Protein AF-A0A7Y9HZ22-F1 (afdb_monomer_lite)

Secondary structure (DSSP, 8-state):
----THHHHHHHHHHHHHHHHHHHHHHHHHHHHHHHHHHHHHHHHHHHHHHHHHHHHHHHHHHHHHHHTT--S--HHHHHHHHHHHHHHHHHTT--HHHHHHHHHHHHHHHHHHHHHTTS--

Foldseek 3Di:
DDDPCPVVVVVVVVVVVVVVVVVVVVVVVVVVVVVVVVVVVVVVVVVVVVVLVVVLVVLLVVLLVCLVVVHQSDDPVVLVVVLVVQCVVCVVVVHHSVVSVVVSVVSSVVSNVSSVVSNDDD

Radius of gyration: 29.51 Å; chains: 1; bounding box: 61×33×89 Å

pLDDT: mean 88.1, std 15.17, range [44.31, 98.69]

Structure (mmCIF, N/CA/C/O backbone):
data_AF-A0A7Y9HZ22-F1
#
_entry.id   AF-A0A7Y9HZ22-F1
#
loop_
_atom_site.group_PDB
_atom_site.id
_atom_site.type_symbol
_atom_site.label_atom_id
_atom_site.label_alt_id
_atom_site.label_comp_id
_atom_site.label_asym_id
_atom_site.label_entity_id
_atom_site.label_seq_id
_atom_site.pdbx_PDB_ins_code
_atom_site.Cartn_x
_atom_site.Cartn_y
_atom_site.Cartn_z
_atom_site.occupancy
_atom_site.B_iso_or_equiv
_atom_site.auth_seq_id
_atom_site.auth_comp_id
_atom_site.auth_asym_id
_atom_site.auth_atom_id
_atom_site.pdbx_PDB_model_num
ATOM 1 N N . MET A 1 1 ? -45.066 18.433 66.623 1.00 44.50 1 MET A N 1
ATOM 2 C CA . MET A 1 1 ? -43.990 17.451 66.365 1.00 44.50 1 MET A CA 1
ATOM 3 C C . MET A 1 1 ? -43.125 17.994 65.226 1.00 44.50 1 MET A C 1
ATOM 5 O O . MET A 1 1 ? -43.620 18.075 64.113 1.00 44.50 1 MET A O 1
ATOM 9 N N . LYS A 1 2 ? -41.911 18.505 65.497 1.00 48.03 2 LYS A N 1
ATOM 10 C CA . LYS A 1 2 ? -41.013 19.035 64.449 1.00 48.03 2 LYS A CA 1
ATOM 11 C C . LYS A 1 2 ? -40.198 17.873 63.878 1.00 48.03 2 LYS A C 1
ATOM 13 O O . LYS A 1 2 ? -39.376 17.305 64.588 1.00 48.03 2 LYS A O 1
ATOM 18 N N . ILE A 1 3 ? -40.469 17.494 62.633 1.00 57.81 3 ILE A N 1
ATOM 19 C CA . ILE A 1 3 ? -39.720 16.453 61.921 1.00 57.81 3 ILE A CA 1
ATOM 20 C C . ILE A 1 3 ? -38.367 17.051 61.512 1.00 57.81 3 ILE A C 1
ATOM 22 O O . ILE A 1 3 ? -38.308 18.142 60.949 1.00 57.81 3 ILE A O 1
ATOM 26 N N . ASN A 1 4 ? -37.273 16.371 61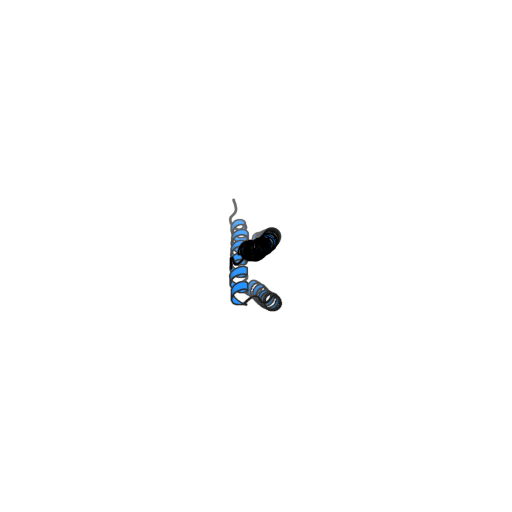.851 1.00 53.22 4 ASN A N 1
ATOM 27 C CA . ASN A 1 4 ? -35.912 16.859 61.636 1.00 53.22 4 ASN A CA 1
ATOM 28 C C . ASN A 1 4 ? -35.474 16.582 60.182 1.00 53.22 4 ASN A C 1
ATOM 30 O O . ASN A 1 4 ? -34.937 15.522 59.872 1.00 53.22 4 ASN A O 1
ATOM 34 N N . TYR A 1 5 ? -35.699 17.538 59.277 1.00 60.66 5 TYR A N 1
ATOM 35 C CA . TYR A 1 5 ? -35.332 17.440 57.851 1.00 60.66 5 TYR A CA 1
ATOM 36 C C . TYR A 1 5 ? -33.825 17.592 57.573 1.00 60.66 5 TYR A C 1
ATOM 38 O O . TYR A 1 5 ? -33.377 17.421 56.437 1.00 60.66 5 TYR A O 1
ATOM 46 N N . LEU A 1 6 ? -33.023 17.912 58.593 1.00 61.03 6 LEU A N 1
ATOM 47 C CA . LEU A 1 6 ? -31.597 18.204 58.436 1.00 61.03 6 LEU A CA 1
ATOM 48 C C . LEU A 1 6 ? -30.788 16.964 58.003 1.00 61.03 6 LEU A C 1
ATOM 50 O O . LEU A 1 6 ? -29.926 17.065 57.136 1.00 61.03 6 LEU A O 1
ATOM 54 N N . GLY A 1 7 ? -31.119 15.779 58.532 1.00 61.50 7 GLY A N 1
ATOM 55 C CA . GLY A 1 7 ? -30.460 14.519 58.158 1.00 61.50 7 GLY A CA 1
ATOM 56 C C . GLY A 1 7 ? -30.820 14.024 56.752 1.00 61.50 7 GLY A C 1
ATOM 57 O O . GLY A 1 7 ? -29.977 13.456 56.064 1.00 61.50 7 GLY A O 1
ATOM 58 N N . PHE A 1 8 ? -32.045 14.293 56.289 1.00 63.38 8 PHE A N 1
ATOM 59 C CA . PHE A 1 8 ? -32.510 13.884 54.959 1.00 63.38 8 PHE A CA 1
ATOM 60 C C . PHE A 1 8 ? -31.836 14.695 53.840 1.00 63.38 8 PHE A C 1
ATOM 62 O O . PHE A 1 8 ? -31.416 14.132 52.831 1.00 63.38 8 PHE A O 1
ATOM 69 N N . ASN A 1 9 ? -31.654 16.005 54.048 1.00 67.69 9 ASN A N 1
ATOM 70 C CA . ASN A 1 9 ? -30.940 16.871 53.103 1.00 67.69 9 ASN A CA 1
ATOM 71 C C . ASN A 1 9 ? -29.452 16.505 52.982 1.00 67.69 9 ASN A C 1
ATOM 73 O O . ASN A 1 9 ? -28.911 16.491 51.877 1.00 67.69 9 ASN A O 1
ATOM 77 N N . LEU A 1 10 ? -28.799 16.164 54.098 1.00 69.19 10 LEU A N 1
ATOM 78 C CA . LEU A 1 10 ? -27.387 15.776 54.094 1.00 69.19 10 LEU A CA 1
ATOM 79 C C . LEU A 1 10 ? -27.164 14.441 53.362 1.00 69.19 10 LEU A C 1
ATOM 81 O O . LEU A 1 10 ? -26.201 14.294 52.612 1.00 69.19 10 LEU A O 1
ATOM 85 N N . PHE A 1 11 ? -28.090 13.492 53.524 1.00 73.75 11 PHE A N 1
ATOM 86 C CA . PHE A 1 11 ? -28.043 12.207 52.830 1.00 73.75 11 PHE A CA 1
ATOM 87 C C . PHE A 1 11 ? -28.291 12.356 51.321 1.00 73.75 11 PHE A C 1
ATOM 89 O O . PHE A 1 11 ? -27.545 11.801 50.516 1.00 73.75 11 PHE A O 1
ATOM 96 N N . ALA A 1 12 ? -29.279 13.163 50.919 1.00 70.50 12 ALA A N 1
ATOM 97 C CA . ALA A 1 12 ? -29.548 13.447 49.509 1.00 70.50 12 ALA A CA 1
ATOM 98 C C . ALA A 1 12 ? -28.347 14.117 48.815 1.00 70.50 12 ALA A C 1
ATOM 100 O O . ALA A 1 12 ? -27.968 13.709 47.719 1.00 70.50 12 ALA A O 1
ATOM 101 N N . ALA A 1 13 ? -27.692 15.082 49.470 1.00 71.56 13 ALA A N 1
ATOM 102 C CA . ALA A 1 13 ? -26.488 15.724 48.943 1.00 71.56 13 ALA A CA 1
ATOM 103 C C . ALA A 1 13 ? -25.319 14.734 48.766 1.00 71.56 13 ALA A C 1
ATOM 105 O O . ALA A 1 13 ? -24.617 14.790 47.754 1.00 71.56 13 ALA A O 1
ATOM 106 N N . LEU A 1 14 ? -25.133 13.793 49.700 1.00 73.69 14 LEU A N 1
ATOM 107 C CA . LEU A 1 14 ? -24.103 12.749 49.618 1.00 73.69 14 LEU A CA 1
ATOM 108 C C . LEU A 1 14 ? -24.355 11.780 48.446 1.00 73.69 14 LEU A C 1
ATOM 110 O O . LEU A 1 14 ? -23.428 11.431 47.709 1.00 73.69 14 LEU A O 1
ATOM 114 N N . VAL A 1 15 ? -25.614 11.382 48.237 1.00 73.50 15 VAL A N 1
ATOM 115 C CA . VAL A 1 15 ? -26.023 10.512 47.120 1.00 73.50 15 VAL A CA 1
ATOM 116 C C . VAL A 1 15 ? -25.865 11.229 45.775 1.00 73.50 15 VAL A C 1
ATOM 118 O O . VAL A 1 15 ? -25.326 10.658 44.831 1.00 73.50 15 VAL A O 1
ATOM 121 N N . ILE A 1 16 ? -26.255 12.503 45.684 1.00 73.75 16 ILE A N 1
ATOM 122 C CA . ILE A 1 16 ? -26.093 13.299 44.457 1.00 73.75 16 ILE A CA 1
ATOM 123 C C . ILE A 1 16 ? -24.609 13.504 44.132 1.00 73.75 16 ILE A C 1
ATOM 125 O O . ILE A 1 16 ? -24.212 13.330 42.984 1.00 73.75 16 ILE A O 1
ATOM 129 N N . THR A 1 17 ? -23.779 13.817 45.131 1.00 71.56 17 THR A N 1
ATOM 130 C CA . THR A 1 17 ? -22.331 14.036 44.950 1.00 71.56 17 THR A CA 1
ATOM 131 C C . THR A 1 17 ? -21.605 12.764 44.501 1.00 71.56 17 THR A C 1
ATOM 133 O O . THR A 1 17 ? -20.731 12.809 43.634 1.00 71.56 17 THR A O 1
ATOM 136 N N . SER A 1 18 ? -21.969 11.602 45.050 1.00 72.00 18 SER A N 1
ATOM 137 C CA . SER A 1 18 ? -21.394 10.316 44.628 1.00 72.00 18 SER A CA 1
ATOM 138 C C . SER A 1 18 ? -21.851 9.905 43.221 1.00 72.00 18 SER A C 1
ATOM 140 O O . SER A 1 18 ? -21.020 9.461 42.425 1.00 72.00 18 SER A O 1
ATOM 142 N N . ALA A 1 19 ? -23.119 10.135 42.867 1.00 69.44 19 ALA A N 1
ATOM 143 C CA . ALA A 1 19 ? -23.640 9.881 41.523 1.00 69.44 19 ALA A CA 1
ATOM 144 C C . ALA A 1 19 ? -23.000 10.789 40.453 1.00 69.44 19 ALA A C 1
ATOM 146 O O . ALA A 1 19 ? -22.608 10.307 39.387 1.00 69.44 19 ALA A O 1
ATOM 147 N N . THR A 1 20 ? -22.822 12.086 40.733 1.00 69.50 20 THR A N 1
ATOM 148 C CA . THR A 1 20 ? -22.142 13.013 39.809 1.00 69.50 20 THR A CA 1
ATOM 149 C C . THR A 1 20 ? -20.658 12.685 39.659 1.00 69.50 20 THR A C 1
ATOM 151 O O . THR A 1 20 ? -20.154 12.674 38.535 1.00 69.50 20 THR A O 1
ATOM 154 N N . THR A 1 21 ? -19.971 12.310 40.743 1.00 67.62 21 THR A N 1
ATOM 155 C CA . THR A 1 21 ? -18.557 11.888 40.700 1.00 67.62 21 THR A CA 1
ATOM 156 C C . THR A 1 21 ? -18.366 10.611 39.872 1.00 67.62 21 THR A C 1
ATOM 158 O O . THR A 1 21 ? -17.422 10.511 39.085 1.00 67.62 21 THR A O 1
ATOM 161 N N . GLN A 1 22 ? -19.275 9.636 39.991 1.00 65.31 22 GLN A N 1
ATOM 162 C CA . GLN A 1 22 ? -19.245 8.423 39.165 1.00 65.31 22 GLN A CA 1
ATOM 163 C C . GLN A 1 22 ? -19.505 8.723 37.682 1.00 65.31 22 GLN A C 1
ATOM 165 O O . GLN A 1 22 ? -18.783 8.220 36.819 1.00 65.31 22 GLN A O 1
ATOM 170 N N . ALA A 1 23 ? -20.485 9.573 37.364 1.00 68.31 23 ALA A N 1
ATOM 171 C CA . ALA A 1 23 ? -20.776 9.966 35.985 1.00 68.31 23 ALA A CA 1
ATOM 172 C C . ALA A 1 23 ? -19.604 10.722 35.327 1.00 68.31 23 ALA A C 1
ATOM 174 O O . ALA A 1 23 ? -19.249 10.434 34.182 1.00 68.31 23 ALA A O 1
ATOM 175 N N . GLN A 1 24 ? -18.953 11.635 36.057 1.00 65.75 24 GLN A N 1
ATOM 176 C CA . GLN A 1 24 ? -17.796 12.389 35.563 1.00 65.75 24 GLN A CA 1
ATOM 177 C C . GLN A 1 24 ? -16.559 11.505 35.349 1.00 65.75 24 GLN A C 1
ATOM 179 O O . GLN A 1 24 ? -15.884 11.642 34.327 1.00 65.75 24 GLN A O 1
ATOM 184 N N . ASN A 1 25 ? -16.285 10.559 36.255 1.00 69.81 25 ASN A N 1
ATOM 185 C CA . ASN A 1 25 ? -15.190 9.600 36.079 1.00 69.81 25 ASN A CA 1
ATOM 186 C C . ASN A 1 25 ? -15.413 8.694 34.862 1.00 69.81 25 ASN A C 1
ATOM 188 O O . ASN A 1 25 ? -14.485 8.484 34.084 1.00 69.81 25 ASN A O 1
ATOM 192 N N . ASN A 1 26 ? -16.640 8.215 34.642 1.00 64.38 26 ASN A N 1
ATOM 193 C CA . ASN A 1 26 ? -16.961 7.383 33.480 1.00 64.38 26 ASN A CA 1
ATOM 194 C C . ASN A 1 26 ? -16.779 8.125 32.148 1.00 64.38 26 ASN A C 1
ATOM 196 O O . ASN A 1 26 ? -16.271 7.539 31.191 1.00 64.38 26 ASN A O 1
ATOM 200 N N . ASN A 1 27 ? -17.150 9.407 32.082 1.00 67.12 27 ASN A N 1
ATOM 201 C CA . ASN A 1 27 ? -16.959 10.208 30.870 1.00 67.12 27 ASN A CA 1
ATOM 202 C C . ASN A 1 27 ? -15.468 10.459 30.596 1.00 67.12 27 ASN A C 1
ATOM 204 O O . ASN A 1 27 ? -14.985 10.205 29.496 1.00 67.12 27 ASN A O 1
ATOM 208 N N . LYS A 1 28 ? -14.703 10.821 31.635 1.00 69.88 28 LYS A N 1
ATOM 209 C CA . LYS A 1 28 ? -13.249 11.012 31.539 1.00 69.88 28 LYS A CA 1
ATOM 210 C C . LYS A 1 28 ? -12.514 9.736 31.107 1.00 69.88 28 LYS A C 1
ATOM 212 O O . LYS A 1 28 ? -11.575 9.803 30.314 1.00 69.88 28 LYS A O 1
ATOM 217 N N . LEU A 1 29 ? -12.937 8.571 31.604 1.00 66.88 29 LEU A N 1
ATOM 218 C CA . LEU A 1 29 ? -12.374 7.272 31.224 1.00 66.88 29 LEU A CA 1
ATOM 219 C C . LEU A 1 29 ? -12.669 6.933 29.754 1.00 66.88 29 LEU A C 1
ATOM 221 O O . LEU A 1 29 ? -11.748 6.544 29.038 1.00 66.88 29 LEU A O 1
ATOM 225 N N . LYS A 1 30 ? -13.906 7.145 29.278 1.00 66.81 30 LYS A N 1
ATOM 226 C CA . LYS A 1 30 ? -14.276 6.938 27.864 1.00 66.81 30 LYS A CA 1
ATOM 227 C C . LYS A 1 30 ? -13.486 7.842 26.915 1.00 66.81 30 LYS A C 1
ATOM 229 O O . LYS A 1 30 ? -12.938 7.345 25.929 1.00 66.81 30 LYS A O 1
ATOM 234 N N . ASP A 1 31 ? -13.356 9.125 27.248 1.00 73.75 31 ASP A N 1
ATOM 235 C CA . ASP A 1 31 ? -12.556 10.078 26.467 1.00 73.75 31 ASP A CA 1
ATOM 236 C C . ASP A 1 31 ? -11.081 9.660 26.413 1.00 73.75 31 ASP A C 1
ATOM 238 O O . ASP A 1 31 ? -10.431 9.741 25.367 1.00 73.75 31 ASP A O 1
ATOM 242 N N . THR A 1 32 ? -10.565 9.112 27.516 1.00 83.38 32 THR A N 1
ATOM 243 C CA . THR A 1 32 ? -9.196 8.589 27.578 1.00 83.38 32 THR A CA 1
ATOM 244 C C . THR A 1 32 ? -9.024 7.344 26.699 1.00 83.38 32 THR A C 1
ATOM 246 O O . THR A 1 32 ? -8.035 7.246 25.974 1.00 83.38 32 THR A O 1
ATOM 249 N N . THR A 1 33 ? -9.978 6.404 26.690 1.00 91.69 33 THR A N 1
ATOM 250 C CA . THR A 1 33 ? -9.906 5.198 25.843 1.00 91.69 33 THR A CA 1
ATOM 251 C C . THR A 1 33 ? -9.913 5.534 24.352 1.00 91.69 33 THR A C 1
ATOM 253 O O . THR A 1 33 ? -9.127 4.964 23.591 1.00 91.69 33 THR A O 1
ATOM 256 N N . ILE A 1 34 ? -10.765 6.468 23.919 1.00 92.94 34 ILE A N 1
ATOM 257 C CA . ILE A 1 34 ? -10.807 6.908 22.517 1.00 92.94 34 ILE A CA 1
ATOM 258 C C . ILE A 1 34 ? -9.489 7.591 22.141 1.00 92.94 34 ILE A C 1
ATOM 260 O O . ILE A 1 34 ? -8.890 7.245 21.122 1.00 92.94 34 ILE A O 1
ATOM 264 N N . ALA A 1 35 ? -9.002 8.514 22.976 1.00 94.31 35 ALA A N 1
ATOM 265 C CA . ALA A 1 35 ? -7.750 9.224 22.726 1.00 94.31 35 ALA A CA 1
ATOM 266 C C . ALA A 1 35 ? -6.544 8.273 22.628 1.00 94.31 35 ALA A C 1
ATOM 268 O O . ALA A 1 35 ? -5.694 8.443 21.755 1.00 94.31 35 ALA A O 1
ATOM 269 N N . LEU A 1 36 ? -6.474 7.248 23.484 1.00 95.25 36 LEU A 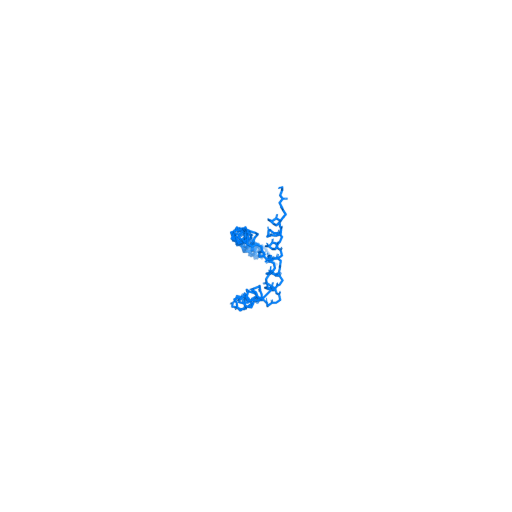N 1
ATOM 270 C CA . LEU A 1 36 ? -5.405 6.248 23.439 1.00 95.25 36 LEU A CA 1
ATOM 271 C C . LEU A 1 36 ? -5.446 5.403 22.162 1.00 95.25 36 LEU A C 1
ATOM 273 O O . LEU A 1 36 ? -4.399 5.164 21.570 1.00 95.25 36 LEU A O 1
ATOM 277 N N . ASN A 1 37 ? -6.627 4.963 21.718 1.00 95.88 37 ASN A N 1
ATOM 278 C CA . ASN A 1 37 ? -6.735 4.187 20.480 1.00 95.88 37 ASN A CA 1
ATOM 279 C C . ASN A 1 37 ? -6.440 5.032 19.236 1.00 95.88 37 ASN A C 1
ATOM 281 O O . ASN A 1 37 ? -5.780 4.538 18.331 1.00 95.88 37 ASN A O 1
ATOM 285 N N . ARG A 1 38 ? -6.825 6.315 19.216 1.00 96.94 38 ARG A N 1
ATOM 286 C CA . ARG A 1 38 ? -6.434 7.234 18.133 1.00 96.94 38 ARG A CA 1
ATOM 287 C C . ARG A 1 38 ? -4.921 7.392 18.035 1.00 96.94 38 ARG A C 1
ATOM 289 O O . ARG A 1 38 ? -4.378 7.218 16.960 1.00 96.94 38 ARG A O 1
ATOM 296 N N . LYS A 1 39 ? -4.222 7.560 19.162 1.00 97.31 39 LYS A N 1
ATOM 297 C CA . LYS A 1 39 ? -2.748 7.593 19.162 1.00 97.31 39 LYS A CA 1
ATOM 298 C C . LYS A 1 39 ? -2.111 6.311 18.616 1.00 97.31 39 LYS A C 1
ATOM 300 O O . LYS A 1 39 ? -1.037 6.373 18.026 1.00 97.31 39 LYS A O 1
ATOM 305 N N . LYS A 1 40 ? -2.738 5.150 18.840 1.00 98.19 40 LYS A N 1
ATOM 306 C CA . LYS A 1 40 ? -2.278 3.885 18.246 1.00 98.19 40 LYS A CA 1
ATOM 307 C C . LYS A 1 40 ? -2.479 3.887 16.733 1.00 98.19 40 LYS A C 1
ATOM 309 O O . LYS A 1 40 ? -1.545 3.528 16.030 1.00 98.19 40 LYS A O 1
ATOM 314 N N . ILE A 1 41 ? -3.648 4.329 16.261 1.00 98.25 41 ILE A N 1
ATOM 315 C CA . ILE A 1 41 ? -3.935 4.505 14.829 1.00 98.25 41 ILE A CA 1
ATOM 316 C C . ILE A 1 41 ? -2.897 5.440 14.203 1.00 98.25 41 ILE A C 1
ATOM 318 O O . ILE A 1 41 ? -2.226 5.026 13.273 1.00 98.25 41 ILE A O 1
ATOM 322 N N . ASP A 1 42 ? -2.640 6.610 14.795 1.00 98.44 42 ASP A N 1
ATOM 323 C CA . ASP A 1 42 ? -1.645 7.564 14.284 1.00 98.44 42 ASP A CA 1
ATOM 324 C C . ASP A 1 42 ? -0.238 6.942 14.159 1.00 98.44 42 ASP A C 1
ATOM 326 O O . ASP A 1 42 ? 0.534 7.289 13.263 1.00 98.44 42 ASP A O 1
ATOM 330 N N . SER A 1 43 ? 0.130 6.034 15.074 1.00 98.56 43 SER A N 1
ATOM 331 C CA . SER A 1 43 ? 1.407 5.316 14.990 1.00 98.56 43 SER A CA 1
ATOM 332 C C . SER A 1 43 ? 1.423 4.304 13.854 1.00 98.56 43 SER A C 1
ATOM 334 O O . SER A 1 43 ? 2.383 4.281 13.090 1.00 98.56 43 SER A O 1
ATOM 336 N N . ILE A 1 44 ? 0.360 3.505 13.734 1.00 98.62 44 ILE A N 1
ATOM 337 C CA . ILE A 1 44 ? 0.205 2.519 12.661 1.00 98.62 44 ILE A CA 1
ATOM 338 C C . ILE A 1 44 ? 0.206 3.229 11.304 1.00 98.62 44 ILE A C 1
ATOM 340 O O . ILE A 1 44 ? 0.905 2.802 10.394 1.00 98.62 44 ILE A O 1
ATOM 344 N N . ASP A 1 45 ? -0.500 4.350 11.181 1.00 98.56 45 ASP A N 1
ATOM 345 C CA . ASP A 1 45 ? -0.570 5.137 9.952 1.00 98.56 45 ASP A CA 1
ATOM 346 C C . ASP A 1 45 ? 0.806 5.666 9.543 1.00 98.56 45 ASP A C 1
ATOM 348 O O . ASP A 1 45 ? 1.190 5.566 8.377 1.00 98.56 45 ASP A O 1
ATOM 352 N N . ARG A 1 46 ? 1.599 6.163 10.499 1.00 98.62 46 ARG A N 1
ATOM 353 C CA . ARG A 1 46 ? 2.984 6.568 10.228 1.00 98.62 46 ARG A CA 1
ATOM 354 C C . ARG A 1 46 ? 3.827 5.395 9.721 1.00 98.62 46 ARG A C 1
ATOM 356 O O . ARG A 1 46 ? 4.518 5.548 8.717 1.00 98.62 46 ARG A O 1
ATOM 363 N N . GLU A 1 47 ? 3.742 4.236 10.368 1.00 98.69 47 GLU A N 1
ATOM 364 C CA . GLU A 1 47 ? 4.458 3.025 9.943 1.00 98.69 47 GLU A CA 1
ATOM 365 C C . GLU A 1 47 ? 4.014 2.563 8.545 1.00 98.69 47 GLU A C 1
ATOM 367 O O . GLU A 1 47 ? 4.850 2.214 7.711 1.00 98.69 47 GLU A O 1
ATOM 372 N N . MET A 1 48 ? 2.716 2.637 8.232 1.00 98.44 48 MET A N 1
ATOM 373 C CA . MET A 1 48 ? 2.197 2.333 6.895 1.00 98.44 48 MET A CA 1
ATOM 374 C C . MET A 1 48 ? 2.796 3.255 5.827 1.00 98.44 48 MET A C 1
ATOM 376 O O . MET A 1 48 ? 3.215 2.772 4.774 1.00 98.44 48 MET A O 1
ATOM 380 N N . ILE A 1 49 ? 2.893 4.564 6.088 1.00 98.44 49 ILE A N 1
ATOM 381 C CA . ILE A 1 49 ? 3.511 5.518 5.153 1.00 98.44 49 ILE A CA 1
ATOM 382 C C . ILE A 1 49 ? 5.004 5.222 4.958 1.00 98.44 49 ILE A C 1
ATOM 384 O O . ILE A 1 49 ? 5.496 5.253 3.827 1.00 98.44 49 ILE A O 1
ATOM 388 N N . GLU A 1 50 ? 5.729 4.886 6.025 1.00 98.62 50 GLU A N 1
ATOM 389 C CA . GLU A 1 50 ? 7.140 4.499 5.934 1.00 98.62 50 GLU A CA 1
ATOM 390 C C . GLU A 1 50 ? 7.336 3.228 5.094 1.00 98.62 50 GLU A C 1
ATOM 392 O O . GLU A 1 50 ? 8.236 3.180 4.249 1.00 98.62 50 GLU A O 1
ATOM 397 N N . LEU A 1 51 ? 6.478 2.219 5.274 1.00 98.69 51 LEU A N 1
ATOM 398 C CA . LEU A 1 51 ? 6.504 0.979 4.495 1.00 98.69 51 LEU A CA 1
ATOM 399 C C . LEU A 1 51 ? 6.158 1.212 3.021 1.00 98.69 51 LEU A C 1
ATOM 401 O O . LEU A 1 51 ? 6.827 0.663 2.144 1.00 98.69 51 LEU A O 1
ATOM 405 N N . LEU A 1 52 ? 5.168 2.059 2.726 1.00 98.62 52 LEU A N 1
ATOM 406 C CA . LEU A 1 52 ? 4.857 2.462 1.351 1.00 98.62 52 LEU A CA 1
ATOM 407 C C . LEU A 1 52 ? 6.048 3.183 0.707 1.00 98.62 52 LEU A C 1
ATOM 409 O O . LEU A 1 52 ? 6.434 2.856 -0.412 1.00 98.62 52 LEU A O 1
ATOM 413 N N . GLY A 1 53 ? 6.708 4.086 1.434 1.00 98.69 53 GLY A N 1
ATOM 414 C CA . GLY A 1 53 ? 7.923 4.746 0.954 1.00 98.69 53 GLY A CA 1
ATOM 415 C C . GLY A 1 53 ? 9.062 3.765 0.650 1.00 98.69 53 GLY A C 1
ATOM 416 O O . GLY A 1 53 ? 9.782 3.935 -0.333 1.00 98.69 53 GLY A O 1
ATOM 417 N N . GLN A 1 54 ? 9.230 2.717 1.460 1.00 98.69 5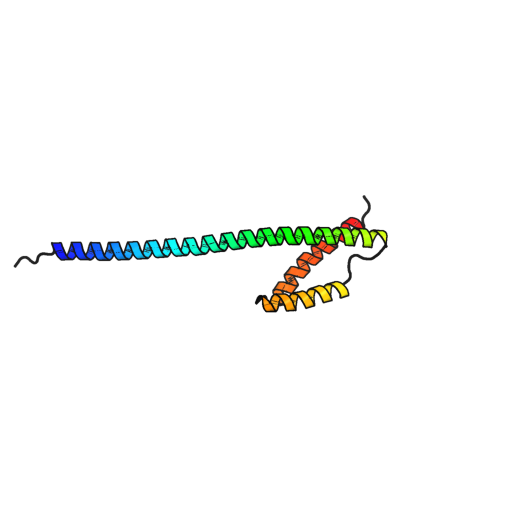4 GLN A N 1
ATOM 418 C CA . GLN A 1 54 ? 10.194 1.644 1.184 1.00 98.69 54 GLN A CA 1
ATOM 419 C C . GLN A 1 54 ? 9.805 0.839 -0.061 1.00 98.69 54 GLN A C 1
ATOM 421 O O . GLN A 1 54 ? 10.651 0.603 -0.923 1.00 98.69 54 GLN A O 1
ATOM 426 N N . ARG A 1 55 ? 8.524 0.483 -0.196 1.00 98.44 55 ARG A N 1
ATOM 427 C CA . ARG A 1 55 ? 7.987 -0.210 -1.372 1.00 98.44 55 ARG A CA 1
ATOM 428 C C . ARG A 1 55 ? 8.258 0.571 -2.661 1.00 98.44 55 ARG A C 1
ATOM 430 O O . ARG A 1 55 ? 8.757 -0.012 -3.623 1.00 98.44 55 ARG A O 1
ATOM 437 N N . GLU A 1 56 ? 8.005 1.879 -2.676 1.00 98.25 56 GLU A N 1
ATOM 438 C CA . GLU A 1 56 ? 8.215 2.705 -3.872 1.00 98.25 56 GLU A CA 1
ATOM 439 C C . GLU A 1 56 ? 9.701 2.908 -4.221 1.00 98.25 56 GLU A C 1
ATOM 441 O O . GLU A 1 56 ? 10.042 3.081 -5.391 1.00 98.25 56 GLU A O 1
ATOM 446 N N . LYS A 1 57 ? 10.625 2.805 -3.252 1.00 98.50 57 LYS A N 1
ATOM 447 C CA . LYS A 1 57 ? 12.068 2.743 -3.560 1.00 98.50 57 LYS A CA 1
ATOM 448 C C . LYS A 1 57 ? 12.409 1.488 -4.365 1.00 98.50 57 LYS A C 1
ATOM 450 O O . LYS A 1 57 ? 13.105 1.596 -5.372 1.00 98.50 57 LYS A O 1
ATOM 455 N N . CYS A 1 58 ? 11.866 0.329 -3.986 1.00 98.44 58 CYS A N 1
ATOM 456 C CA . CYS A 1 58 ? 12.030 -0.903 -4.762 1.00 98.44 58 CYS A CA 1
ATOM 457 C C . CYS A 1 58 ? 11.399 -0.779 -6.158 1.00 98.44 58 CYS A C 1
ATOM 459 O O . CYS A 1 58 ? 12.000 -1.194 -7.146 1.00 98.44 58 CYS A O 1
ATOM 461 N N . VAL A 1 59 ? 10.216 -0.163 -6.263 1.00 98.06 59 VAL A N 1
ATOM 462 C CA . VAL A 1 59 ? 9.581 0.132 -7.561 1.00 98.06 59 VAL A CA 1
ATOM 463 C C . VAL A 1 59 ? 10.483 1.005 -8.424 1.00 98.06 59 VAL A C 1
ATOM 465 O O . VAL A 1 59 ? 10.663 0.706 -9.598 1.00 98.06 59 VAL A O 1
ATOM 468 N N . LYS A 1 60 ? 11.108 2.044 -7.862 1.00 98.12 60 LYS A N 1
ATOM 469 C CA . LYS A 1 60 ? 12.045 2.898 -8.601 1.00 98.12 60 LYS A CA 1
ATOM 470 C C . LYS A 1 60 ? 13.232 2.103 -9.150 1.00 98.12 60 LYS A C 1
ATOM 472 O O . LYS A 1 60 ? 13.606 2.293 -10.304 1.00 98.12 60 LYS A O 1
ATOM 477 N N . GLU A 1 61 ? 13.813 1.203 -8.361 1.00 98.31 61 GLU A N 1
ATOM 478 C CA . GLU A 1 61 ? 14.900 0.323 -8.814 1.00 98.31 61 GLU A CA 1
ATOM 479 C C . GLU A 1 61 ? 14.449 -0.599 -9.958 1.00 98.31 61 GLU A C 1
ATOM 481 O O . GLU A 1 61 ? 15.135 -0.701 -10.981 1.00 98.31 61 GLU A O 1
ATOM 486 N N . ILE A 1 62 ? 13.260 -1.199 -9.829 1.00 97.38 62 ILE A N 1
ATOM 487 C CA . ILE A 1 62 ? 12.625 -1.999 -10.886 1.00 97.38 62 ILE A CA 1
ATOM 488 C C . ILE A 1 62 ? 12.393 -1.147 -12.139 1.00 97.38 62 ILE A C 1
ATOM 490 O O . ILE A 1 62 ? 12.731 -1.574 -13.241 1.00 97.38 62 ILE A O 1
ATOM 494 N N . GLY A 1 63 ? 11.870 0.068 -11.984 1.00 97.00 63 GLY A N 1
ATOM 495 C CA . GLY A 1 63 ? 11.615 1.018 -13.061 1.00 97.00 63 GLY A CA 1
ATOM 496 C C . GLY A 1 63 ? 12.884 1.406 -13.813 1.00 97.00 63 GLY A C 1
ATOM 497 O O . GLY A 1 63 ? 12.895 1.378 -15.041 1.00 97.00 63 GLY A O 1
ATOM 498 N N . ILE A 1 64 ? 13.988 1.671 -13.101 1.00 97.31 64 ILE A N 1
ATOM 499 C CA . ILE A 1 64 ? 15.299 1.953 -13.709 1.00 97.31 64 ILE A CA 1
ATOM 500 C C . ILE A 1 64 ? 15.753 0.762 -14.558 1.00 97.31 64 ILE A C 1
ATOM 502 O O . ILE A 1 64 ? 16.218 0.943 -15.685 1.00 97.31 64 ILE A O 1
ATOM 506 N N . TYR A 1 65 ? 15.624 -0.459 -14.033 1.00 97.25 65 TYR A N 1
ATOM 507 C CA . TYR A 1 65 ? 15.964 -1.664 -14.783 1.00 97.25 65 TYR A CA 1
ATOM 508 C C . TYR A 1 65 ? 15.069 -1.830 -16.018 1.00 97.25 65 TYR A C 1
ATOM 510 O O . TYR A 1 65 ? 15.580 -2.045 -17.118 1.00 97.25 65 TYR A O 1
ATOM 518 N N . LYS A 1 66 ? 13.748 -1.691 -15.866 1.00 96.56 66 LYS A N 1
ATOM 519 C CA . LYS A 1 66 ? 12.789 -1.792 -16.971 1.00 96.56 66 LYS A CA 1
ATOM 520 C C . LYS A 1 66 ? 13.089 -0.771 -18.066 1.00 96.56 66 LYS A C 1
ATOM 522 O O . LYS A 1 66 ? 13.180 -1.155 -19.228 1.00 96.56 66 LYS A O 1
ATOM 527 N N . ALA A 1 67 ? 13.319 0.491 -17.700 1.00 95.44 67 ALA A N 1
ATOM 528 C CA . ALA A 1 67 ? 13.638 1.567 -18.635 1.00 95.44 67 ALA A CA 1
ATOM 529 C C . ALA A 1 67 ? 14.913 1.264 -19.438 1.00 95.44 67 ALA A C 1
ATOM 531 O O . ALA A 1 67 ? 14.886 1.318 -20.665 1.00 95.44 67 ALA A O 1
ATOM 532 N N . LYS A 1 68 ? 15.997 0.839 -18.770 1.00 96.12 68 LYS A N 1
ATOM 533 C CA . LYS A 1 68 ? 17.260 0.451 -19.433 1.00 96.12 68 LYS A CA 1
ATOM 534 C C . LYS A 1 68 ? 17.101 -0.706 -20.422 1.00 96.12 68 LYS A C 1
ATOM 536 O O . LYS A 1 68 ? 17.844 -0.780 -21.394 1.00 96.12 68 LYS A O 1
ATOM 541 N N . ASN A 1 69 ? 16.154 -1.606 -20.167 1.00 96.31 69 ASN A N 1
ATOM 542 C CA . ASN A 1 69 ? 15.920 -2.805 -20.972 1.00 96.31 69 ASN A CA 1
ATOM 543 C C . ASN A 1 69 ? 14.688 -2.687 -21.888 1.00 96.31 69 ASN A C 1
ATOM 545 O O . ASN A 1 69 ? 14.249 -3.690 -22.444 1.00 96.31 69 ASN A O 1
ATOM 549 N N . ASN A 1 70 ? 14.122 -1.485 -22.054 1.00 94.31 70 ASN A N 1
ATOM 550 C CA . ASN A 1 70 ? 12.924 -1.231 -22.866 1.00 94.31 70 ASN A CA 1
ATOM 551 C C . ASN A 1 70 ? 11.690 -2.069 -22.466 1.00 94.31 70 ASN A C 1
ATOM 553 O O . ASN A 1 70 ? 10.824 -2.358 -23.290 1.00 94.31 70 ASN A O 1
ATOM 557 N N . ILE A 1 71 ? 11.578 -2.438 -21.191 1.00 95.00 71 ILE A N 1
ATOM 558 C CA . ILE A 1 71 ? 10.427 -3.162 -20.644 1.00 95.00 71 ILE A CA 1
ATOM 559 C C . ILE A 1 71 ? 9.332 -2.139 -20.282 1.00 95.00 71 ILE A C 1
ATOM 561 O O . ILE A 1 71 ? 9.631 -1.099 -19.685 1.00 95.00 71 ILE A O 1
ATOM 565 N N . PRO A 1 72 ? 8.055 -2.375 -20.636 1.00 93.62 72 PRO A N 1
ATOM 566 C CA . PRO A 1 72 ? 6.968 -1.478 -20.258 1.00 93.62 72 PRO A CA 1
ATOM 567 C C . PRO A 1 72 ? 6.707 -1.493 -18.739 1.00 93.62 72 PRO A C 1
ATOM 569 O O . PRO A 1 72 ? 6.806 -2.557 -18.120 1.00 93.62 72 PRO A O 1
ATOM 572 N N . PRO A 1 73 ? 6.325 -0.346 -18.141 1.00 92.94 73 PRO A N 1
ATOM 573 C CA . PRO A 1 73 ? 5.957 -0.284 -16.732 1.00 92.94 73 PRO A CA 1
ATOM 574 C C . PRO A 1 73 ? 4.792 -1.199 -16.359 1.00 92.94 73 PRO A C 1
ATOM 576 O O . PRO A 1 73 ? 4.888 -2.019 -15.441 1.00 92.94 73 PRO A O 1
ATOM 579 N N . LEU A 1 74 ? 3.707 -1.098 -17.133 1.00 94.56 74 LEU A N 1
ATOM 580 C CA . LEU A 1 74 ? 2.481 -1.846 -16.907 1.00 94.56 74 LEU A CA 1
ATOM 581 C C . LEU A 1 74 ? 2.663 -3.329 -17.241 1.00 94.56 74 LEU A C 1
ATOM 583 O O . LEU A 1 74 ? 2.933 -3.705 -18.382 1.00 94.56 74 LEU A O 1
ATOM 587 N N . GLN A 1 75 ? 2.439 -4.172 -16.235 1.00 94.56 75 GLN A N 1
ATOM 588 C CA . GLN A 1 75 ? 2.432 -5.629 -16.342 1.00 94.56 75 GLN A CA 1
ATOM 589 C C . GLN A 1 75 ? 1.197 -6.184 -15.619 1.00 94.56 75 GLN A C 1
ATOM 591 O O . GLN A 1 75 ? 1.277 -6.638 -14.479 1.00 94.56 75 GLN A O 1
ATOM 596 N N . ALA A 1 76 ? 0.038 -6.127 -16.286 1.00 95.38 76 ALA A N 1
ATOM 597 C CA . ALA A 1 76 ? -1.265 -6.420 -15.679 1.00 95.38 76 ALA A CA 1
ATOM 598 C C . ALA A 1 76 ? -1.345 -7.809 -15.019 1.00 95.38 76 ALA A C 1
ATOM 600 O O . ALA A 1 76 ? -1.841 -7.924 -13.902 1.00 95.38 76 ALA A O 1
ATOM 601 N N . ALA A 1 77 ? -0.793 -8.848 -15.657 1.00 97.12 77 ALA A N 1
ATOM 602 C CA . ALA A 1 77 ? -0.793 -10.206 -15.104 1.00 97.12 77 ALA A CA 1
ATOM 603 C C . ALA A 1 77 ? -0.055 -10.283 -13.756 1.00 97.12 77 ALA A C 1
ATOM 605 O O . ALA A 1 77 ? -0.570 -10.841 -12.791 1.00 97.12 77 ALA A O 1
ATOM 606 N N . ARG A 1 78 ? 1.115 -9.637 -13.656 1.00 97.06 78 ARG A N 1
ATOM 607 C CA . ARG A 1 78 ? 1.886 -9.583 -12.410 1.00 97.06 78 ARG A CA 1
ATOM 608 C C . ARG A 1 78 ? 1.120 -8.851 -11.313 1.00 97.06 78 ARG A C 1
ATOM 610 O O . ARG A 1 78 ? 1.166 -9.274 -10.160 1.00 97.06 78 ARG A O 1
ATOM 617 N N . PHE A 1 79 ? 0.439 -7.756 -11.651 1.00 97.44 79 PHE A N 1
ATOM 618 C CA . PHE A 1 79 ? -0.360 -7.012 -10.680 1.00 97.44 79 PHE A CA 1
ATOM 619 C C . PHE A 1 79 ? -1.580 -7.812 -10.203 1.00 97.44 79 PHE A C 1
ATOM 621 O O . PHE A 1 79 ? -1.850 -7.817 -9.004 1.00 97.44 79 PHE A O 1
ATOM 628 N N . GLN A 1 80 ? -2.236 -8.568 -11.089 1.00 97.88 80 GLN A N 1
ATOM 629 C CA . GLN A 1 80 ? -3.328 -9.466 -10.704 1.00 97.88 80 GLN A CA 1
ATOM 630 C C . GLN A 1 80 ? -2.873 -10.490 -9.652 1.00 97.88 80 GLN A C 1
ATOM 632 O O . GLN A 1 80 ? -3.542 -10.668 -8.640 1.00 97.88 80 GLN A O 1
ATOM 637 N N . GLU A 1 81 ? -1.687 -11.084 -9.813 1.00 98.19 81 GLU A N 1
ATOM 638 C CA . GLU A 1 81 ? -1.122 -11.992 -8.803 1.00 98.19 81 GLU A CA 1
ATOM 639 C C . GLU A 1 81 ? -0.856 -11.300 -7.454 1.00 98.19 81 GLU A C 1
ATOM 641 O O . GLU A 1 81 ? -1.027 -11.907 -6.394 1.00 98.19 81 GLU A O 1
ATOM 646 N N . VAL A 1 82 ? -0.400 -10.037 -7.460 1.00 97.75 82 VAL A N 1
ATOM 647 C CA . VAL A 1 82 ? -0.232 -9.256 -6.219 1.00 97.75 82 VAL A CA 1
ATOM 648 C C . VAL A 1 82 ? -1.584 -9.064 -5.542 1.00 97.75 82 VAL A C 1
ATOM 650 O O . VAL A 1 82 ? -1.698 -9.296 -4.337 1.00 97.75 82 VAL A O 1
ATOM 653 N N . LEU A 1 83 ? -2.594 -8.667 -6.314 1.00 98.19 83 LEU A N 1
ATOM 654 C CA . LEU A 1 83 ? -3.933 -8.394 -5.817 1.00 98.19 83 LEU A CA 1
ATOM 655 C C . LEU A 1 83 ? -4.579 -9.649 -5.214 1.00 98.19 83 LEU A C 1
ATOM 657 O O . LEU A 1 83 ? -5.042 -9.607 -4.076 1.00 98.19 83 LEU A O 1
ATOM 661 N N . ASP A 1 84 ? -4.525 -10.784 -5.912 1.00 98.38 84 ASP A N 1
ATOM 662 C CA . ASP A 1 84 ? -5.091 -12.052 -5.438 1.00 98.38 84 ASP A CA 1
ATOM 663 C C . ASP A 1 84 ? -4.465 -12.503 -4.108 1.00 98.38 84 ASP A C 1
ATOM 665 O O . ASP A 1 84 ? -5.151 -12.996 -3.207 1.00 98.38 84 ASP A O 1
ATOM 669 N N . ASN A 1 85 ? -3.150 -12.325 -3.961 1.00 98.38 85 ASN A N 1
ATOM 670 C CA . ASN A 1 85 ? -2.445 -12.648 -2.722 1.00 98.38 85 ASN A CA 1
ATOM 671 C C . ASN A 1 85 ? -2.814 -11.689 -1.585 1.00 98.38 85 ASN A C 1
ATOM 673 O O . ASN A 1 85 ? -3.000 -12.125 -0.447 1.00 98.38 85 ASN A O 1
ATOM 677 N N . ALA A 1 86 ? -2.958 -10.401 -1.886 1.00 98.25 86 ALA A N 1
ATOM 678 C CA . ALA A 1 86 ? -3.349 -9.402 -0.904 1.00 98.25 86 ALA A CA 1
ATOM 679 C C . ALA A 1 86 ? -4.790 -9.590 -0.429 1.00 98.25 86 ALA A C 1
ATOM 681 O O . ALA A 1 86 ? -5.041 -9.463 0.763 1.00 98.25 86 ALA A O 1
ATOM 682 N N . ILE A 1 87 ? -5.721 -9.964 -1.312 1.00 98.62 87 ILE A N 1
ATOM 683 C CA . ILE A 1 87 ? -7.104 -10.285 -0.932 1.00 98.62 87 ILE A CA 1
ATOM 684 C C . ILE A 1 87 ? -7.124 -11.456 0.060 1.00 98.62 87 ILE A C 1
ATOM 686 O O . ILE A 1 87 ? -7.783 -11.384 1.098 1.00 98.62 87 ILE A O 1
ATOM 690 N N . LYS A 1 88 ? -6.342 -12.514 -0.200 1.00 98.44 88 LYS A N 1
ATOM 691 C CA . LYS A 1 88 ? -6.204 -13.650 0.730 1.00 98.44 88 LYS A CA 1
ATOM 692 C C . LYS A 1 88 ? -5.598 -13.241 2.073 1.00 98.44 88 LYS A C 1
ATOM 694 O O . LYS A 1 88 ? -5.970 -13.808 3.098 1.00 98.44 88 LYS A O 1
ATOM 699 N N . ALA A 1 89 ? -4.648 -12.307 2.077 1.00 98.25 89 ALA A N 1
ATOM 700 C CA . ALA A 1 89 ? -4.052 -11.787 3.304 1.00 98.25 89 ALA A CA 1
ATOM 701 C C . ALA A 1 89 ? -5.044 -10.906 4.080 1.00 98.25 89 ALA A C 1
ATOM 703 O O . ALA A 1 89 ? -5.262 -11.142 5.262 1.00 98.25 89 ALA A O 1
ATOM 704 N N . GLY A 1 90 ? -5.713 -9.968 3.405 1.00 98.25 90 GLY A N 1
ATOM 705 C CA . GLY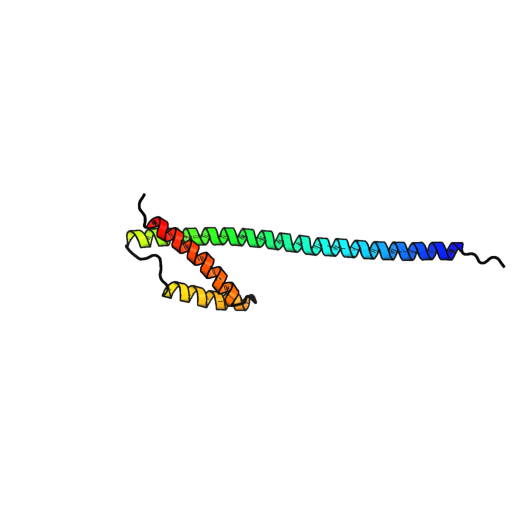 A 1 90 ? -6.703 -9.072 4.000 1.00 98.25 90 GLY A CA 1
ATOM 706 C C . GLY A 1 90 ? -7.886 -9.815 4.616 1.00 98.25 90 GLY A C 1
ATOM 707 O O . GLY A 1 90 ? -8.332 -9.447 5.699 1.00 98.25 90 GLY A O 1
ATOM 708 N N . ALA A 1 91 ? -8.320 -10.925 4.010 1.00 98.38 91 ALA A N 1
ATOM 709 C CA . ALA A 1 91 ? -9.360 -11.776 4.584 1.00 98.38 91 ALA A CA 1
ATOM 710 C C . ALA A 1 91 ? -8.996 -12.313 5.985 1.00 98.38 91 ALA A C 1
ATOM 712 O O . ALA A 1 91 ? -9.874 -12.438 6.835 1.00 98.38 91 ALA A O 1
ATOM 713 N N . LYS A 1 92 ? -7.711 -12.592 6.259 1.00 98.25 92 LYS A N 1
ATOM 714 C CA . LYS A 1 92 ? -7.243 -13.043 7.587 1.00 98.25 92 LYS A CA 1
ATOM 715 C C . LYS A 1 92 ? -7.300 -11.934 8.639 1.00 98.25 92 LYS A C 1
ATOM 717 O O . LYS A 1 92 ? -7.454 -12.231 9.818 1.00 98.25 92 LYS A O 1
ATOM 722 N N . GLU A 1 93 ? -7.233 -10.682 8.198 1.00 98.06 93 GLU A N 1
ATOM 723 C CA . GLU A 1 93 ? -7.308 -9.480 9.034 1.00 98.06 93 GLU A CA 1
ATOM 724 C C . GLU A 1 93 ? -8.733 -8.896 9.110 1.00 98.06 93 GLU A C 1
ATOM 726 O O . GLU A 1 93 ? -8.937 -7.819 9.664 1.00 98.06 93 GLU A O 1
ATOM 731 N N . ASN A 1 94 ? -9.740 -9.607 8.585 1.00 98.19 94 ASN A N 1
ATOM 732 C CA . ASN A 1 94 ? -11.137 -9.159 8.491 1.00 98.19 94 ASN A CA 1
ATOM 733 C C . ASN A 1 94 ? -11.342 -7.902 7.620 1.00 98.19 94 ASN A C 1
ATOM 735 O O . ASN A 1 94 ? -12.251 -7.108 7.868 1.00 98.19 94 ASN A O 1
ATOM 739 N N . LEU A 1 95 ? -10.518 -7.724 6.585 1.00 98.50 95 LEU A N 1
ATOM 740 C CA . LEU A 1 95 ? -10.672 -6.667 5.585 1.00 98.50 95 LEU A CA 1
ATOM 741 C C . LEU A 1 95 ? -11.460 -7.176 4.375 1.00 98.50 95 LEU A C 1
ATOM 743 O O . LEU A 1 95 ? -11.275 -8.314 3.935 1.00 98.50 95 LEU A O 1
ATOM 747 N N . SER A 1 96 ? -12.328 -6.327 3.822 1.00 98.62 96 SER A N 1
ATOM 748 C CA . SER A 1 96 ? -13.117 -6.698 2.648 1.00 98.62 96 SER A CA 1
ATOM 749 C C . SER A 1 96 ? -12.242 -6.771 1.387 1.00 98.62 96 SER A C 1
ATOM 751 O O . SER A 1 96 ? -11.281 -6.002 1.248 1.00 98.62 96 SER A O 1
ATOM 753 N N . PRO A 1 97 ? -12.555 -7.675 0.441 1.00 98.56 97 PRO A N 1
ATOM 754 C CA . PRO A 1 97 ? -11.828 -7.754 -0.823 1.00 98.56 97 PRO A CA 1
ATOM 755 C C . PRO A 1 97 ? -11.924 -6.449 -1.626 1.00 98.56 97 PRO A C 1
ATOM 757 O O . PRO A 1 97 ? -10.953 -6.069 -2.281 1.00 98.56 97 PRO A O 1
ATOM 760 N N . GLU A 1 98 ? -13.046 -5.730 -1.539 1.00 98.62 98 GLU A N 1
ATOM 761 C CA . GLU A 1 98 ? -13.245 -4.438 -2.203 1.00 98.62 98 GLU A CA 1
ATOM 762 C C . GLU A 1 98 ? -12.259 -3.390 -1.678 1.00 98.62 98 GLU A C 1
ATOM 764 O O . GLU A 1 98 ? -11.594 -2.726 -2.473 1.00 98.62 98 GLU A O 1
ATOM 769 N N . PHE A 1 99 ? -12.098 -3.298 -0.352 1.00 98.69 99 PHE A N 1
ATOM 770 C CA . PHE A 1 99 ? -11.170 -2.356 0.275 1.00 98.69 99 PHE A CA 1
ATOM 771 C C . PHE A 1 99 ? -9.721 -2.631 -0.137 1.00 98.69 99 PHE A C 1
ATOM 773 O O . PHE A 1 99 ? -9.007 -1.718 -0.549 1.00 98.69 99 PHE A O 1
ATOM 780 N N . ILE A 1 100 ? -9.288 -3.895 -0.079 1.00 98.62 100 ILE A N 1
ATOM 781 C CA . ILE A 1 100 ? -7.927 -4.282 -0.482 1.00 98.62 100 ILE A CA 1
ATOM 782 C C . ILE A 1 100 ? -7.677 -3.965 -1.957 1.00 98.62 100 ILE A C 1
ATOM 784 O O . ILE A 1 100 ? -6.596 -3.493 -2.317 1.00 98.62 100 ILE A O 1
ATOM 788 N N . THR A 1 101 ? -8.680 -4.203 -2.80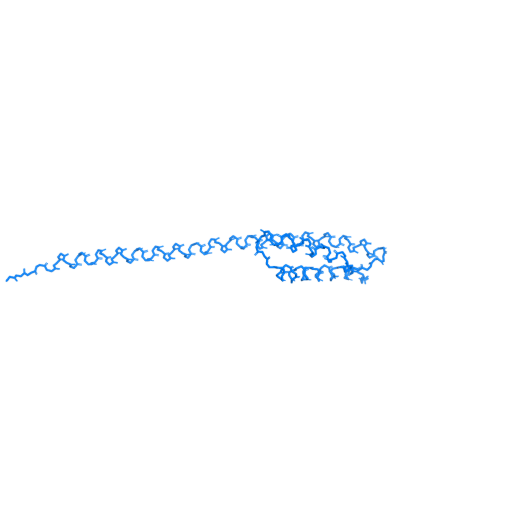1 1.00 98.50 101 THR A N 1
ATOM 789 C CA . THR A 1 101 ? -8.601 -3.917 -4.233 1.00 98.50 101 THR A CA 1
ATOM 790 C C . THR A 1 101 ? -8.441 -2.428 -4.495 1.00 98.50 101 THR A C 1
ATOM 792 O O . THR A 1 101 ? -7.541 -2.032 -5.232 1.00 98.50 101 THR A O 1
ATOM 795 N N . GLU A 1 102 ? -9.264 -1.586 -3.873 1.00 98.69 102 GLU A N 1
ATOM 796 C CA . GLU A 1 102 ? -9.165 -0.133 -4.016 1.00 98.69 102 GLU A CA 1
ATOM 797 C C . GLU A 1 102 ? -7.818 0.398 -3.508 1.00 98.69 102 GLU A C 1
ATOM 799 O O . GLU A 1 102 ? -7.129 1.133 -4.222 1.00 98.69 102 GLU A O 1
ATOM 804 N N . PHE A 1 103 ? -7.395 -0.052 -2.324 1.00 98.56 103 PHE A N 1
ATOM 805 C CA . PHE A 1 103 ? -6.120 0.332 -1.728 1.00 98.56 103 PHE A CA 1
ATOM 806 C C . PHE A 1 103 ? -4.932 -0.023 -2.631 1.00 98.56 103 PHE A C 1
ATOM 808 O O . PHE A 1 103 ? -4.114 0.841 -2.956 1.00 98.56 103 PHE A O 1
ATOM 815 N N . LEU A 1 104 ? -4.837 -1.275 -3.092 1.00 98.31 104 LEU A N 1
ATOM 816 C CA . LEU A 1 104 ? -3.717 -1.685 -3.938 1.00 98.31 104 LEU A CA 1
ATOM 817 C C . LEU A 1 104 ? -3.756 -1.083 -5.338 1.00 98.31 104 LEU A C 1
ATOM 819 O O . LEU A 1 104 ? -2.689 -0.863 -5.908 1.00 98.31 104 LEU A O 1
ATOM 823 N N . ASN A 1 105 ? -4.933 -0.778 -5.883 1.00 98.38 105 ASN A N 1
ATOM 824 C CA . ASN A 1 105 ? -5.033 -0.025 -7.131 1.00 98.38 105 ASN A CA 1
ATOM 825 C C . ASN A 1 105 ? -4.451 1.385 -6.980 1.00 98.38 105 ASN A C 1
ATOM 827 O O . ASN A 1 105 ? -3.701 1.829 -7.850 1.00 98.38 105 ASN A O 1
ATOM 831 N N . ALA A 1 106 ? -4.741 2.074 -5.871 1.00 98.56 106 ALA A N 1
ATOM 832 C CA . ALA A 1 106 ? -4.172 3.391 -5.596 1.00 98.56 106 ALA A CA 1
ATOM 833 C C . ALA A 1 106 ? -2.641 3.332 -5.458 1.00 98.56 106 ALA A C 1
ATOM 835 O O . ALA A 1 106 ? -1.934 4.117 -6.092 1.00 98.56 106 ALA A O 1
ATOM 836 N N . VAL A 1 107 ? -2.125 2.355 -4.705 1.00 98.44 107 VAL A N 1
ATOM 837 C CA . VAL A 1 107 ? -0.676 2.136 -4.556 1.00 98.44 107 VAL A CA 1
ATOM 838 C C . VAL A 1 107 ? -0.025 1.797 -5.902 1.00 98.44 107 VAL A C 1
ATOM 840 O O . VAL A 1 107 ? 1.003 2.366 -6.256 1.00 98.44 107 VAL A O 1
ATOM 843 N N . HIS A 1 108 ? -0.626 0.906 -6.696 1.00 98.19 108 HIS A N 1
ATOM 844 C CA . HIS A 1 108 ? -0.087 0.529 -8.003 1.00 98.19 108 HIS A CA 1
ATOM 845 C C . HIS A 1 108 ? -0.064 1.695 -8.989 1.00 98.19 108 HIS A C 1
ATOM 847 O O . HIS A 1 108 ? 0.897 1.830 -9.744 1.00 98.19 108 HIS A O 1
ATOM 853 N N . LYS A 1 109 ? -1.085 2.554 -8.960 1.00 98.25 109 LYS A N 1
ATOM 854 C CA . LYS A 1 109 ? -1.127 3.763 -9.782 1.00 98.25 109 LYS A CA 1
ATOM 855 C C . LYS A 1 109 ? 0.052 4.691 -9.484 1.00 98.25 109 LYS A C 1
ATOM 857 O O . LYS A 1 109 ? 0.656 5.200 -10.424 1.00 98.25 109 LYS A O 1
ATOM 862 N N . GLU A 1 110 ? 0.405 4.878 -8.213 1.00 98.06 110 GLU A N 1
ATOM 863 C CA . GLU A 1 110 ? 1.589 5.666 -7.849 1.00 98.06 1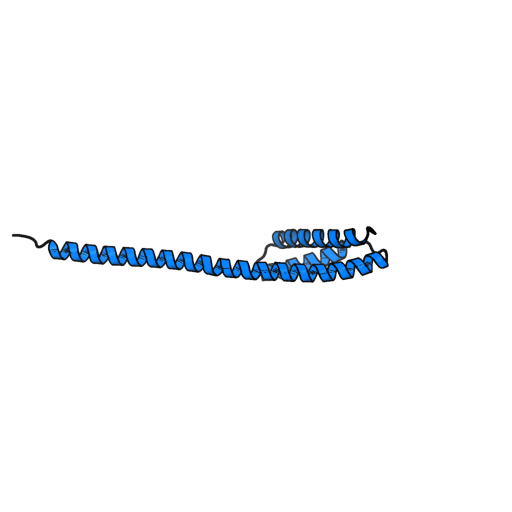10 GLU A CA 1
ATOM 864 C C . GLU A 1 110 ? 2.883 4.996 -8.330 1.00 98.06 110 GLU A C 1
ATOM 866 O O . GLU A 1 110 ? 3.743 5.659 -8.908 1.00 98.06 110 GLU A O 1
ATOM 871 N N . SER A 1 111 ? 2.988 3.672 -8.200 1.00 98.25 111 SER A N 1
ATOM 872 C CA . SER A 1 111 ? 4.132 2.928 -8.735 1.00 98.25 111 SER A CA 1
ATOM 873 C C . SER A 1 111 ? 4.298 3.099 -10.245 1.00 98.25 111 SER A C 1
ATOM 875 O O . SER A 1 111 ? 5.412 3.302 -10.722 1.00 98.25 111 SER A O 1
ATOM 877 N N . LEU A 1 112 ? 3.200 3.040 -11.007 1.00 97.62 112 LEU A N 1
ATOM 878 C CA . LEU A 1 112 ? 3.232 3.260 -12.455 1.00 97.62 112 LEU A CA 1
ATOM 879 C C . LEU A 1 112 ? 3.683 4.679 -12.791 1.00 97.62 112 LEU A C 1
ATOM 881 O O . LEU A 1 112 ? 4.546 4.829 -13.647 1.00 97.62 112 LEU A O 1
ATOM 885 N N . ARG A 1 113 ? 3.185 5.693 -12.073 1.00 97.75 113 ARG A N 1
ATOM 886 C CA . ARG A 1 113 ? 3.620 7.086 -12.241 1.00 97.75 113 ARG A CA 1
ATOM 887 C C . ARG A 1 113 ? 5.137 7.227 -12.059 1.00 97.75 113 ARG A C 1
ATOM 889 O O . ARG A 1 113 ? 5.799 7.843 -12.886 1.00 97.75 113 ARG A O 1
ATOM 896 N N . ILE A 1 114 ? 5.702 6.614 -11.014 1.00 97.56 114 ILE A N 1
ATOM 897 C CA . ILE A 1 114 ? 7.154 6.619 -10.757 1.00 97.56 114 ILE A CA 1
ATOM 898 C C . ILE A 1 114 ? 7.925 5.931 -11.891 1.00 97.56 114 ILE A C 1
ATOM 900 O O . ILE A 1 114 ? 8.959 6.435 -12.326 1.00 97.56 114 ILE A O 1
ATOM 904 N N . GLU A 1 115 ? 7.457 4.776 -12.367 1.00 97.19 115 GLU A N 1
ATOM 905 C CA . GLU A 1 115 ? 8.105 4.067 -13.475 1.00 97.19 115 GLU A CA 1
ATOM 906 C C . GLU A 1 115 ? 7.993 4.831 -14.812 1.00 97.19 115 GLU A C 1
ATOM 908 O O . GLU A 1 115 ? 8.924 4.804 -15.618 1.00 97.19 115 GLU A O 1
ATOM 913 N N . GLU A 1 116 ? 6.881 5.527 -15.051 1.00 94.94 116 GLU A N 1
ATOM 914 C CA . GLU A 1 116 ? 6.648 6.367 -16.232 1.00 94.94 116 GLU A CA 1
ATOM 915 C C . GLU A 1 116 ? 7.539 7.615 -16.243 1.00 94.94 116 GLU A C 1
ATOM 917 O O . GLU A 1 116 ? 8.127 7.932 -17.281 1.00 94.94 116 GLU A O 1
ATOM 922 N N . ASP A 1 117 ? 7.730 8.265 -15.091 1.00 95.00 117 ASP A N 1
ATOM 923 C CA . ASP A 1 117 ? 8.642 9.407 -14.941 1.00 95.00 117 ASP A CA 1
ATOM 924 C C . ASP A 1 117 ? 10.087 9.042 -15.332 1.00 95.00 117 ASP A C 1
ATOM 926 O O . ASP A 1 117 ? 10.827 9.877 -15.845 1.00 95.00 117 ASP A O 1
ATOM 930 N N . LEU A 1 118 ? 10.494 7.781 -15.140 1.00 91.81 118 LEU A N 1
ATOM 931 C CA . LEU A 1 118 ? 11.828 7.291 -15.513 1.00 91.81 118 LEU A CA 1
ATOM 932 C C . LEU A 1 118 ? 11.988 7.027 -17.015 1.00 91.81 118 LEU A C 1
ATOM 934 O O . LEU A 1 118 ? 13.116 6.942 -17.502 1.00 91.81 118 LEU A O 1
ATOM 938 N N . LYS A 1 119 ? 10.883 6.859 -17.751 1.00 78.69 119 LYS A N 1
ATOM 939 C CA . LYS A 1 119 ? 10.903 6.669 -19.208 1.00 78.69 119 LYS A CA 1
ATOM 940 C C . LYS A 1 119 ? 11.086 7.974 -19.976 1.00 78.69 119 LYS A C 1
ATOM 942 O O . LYS A 1 119 ? 11.517 7.921 -21.125 1.00 78.69 119 LYS A O 1
ATOM 947 N N . SER A 1 120 ? 10.757 9.111 -19.369 1.00 60.78 120 SER A N 1
ATOM 948 C CA . SER A 1 120 ? 10.947 10.429 -19.972 1.00 60.78 120 SER A CA 1
ATOM 949 C C . SER A 1 120 ? 12.351 10.933 -19.622 1.00 60.78 120 SER A C 1
ATOM 951 O O . SER A 1 120 ? 12.574 11.297 -18.467 1.00 60.78 120 SER A O 1
ATOM 953 N N . PRO A 1 121 ? 13.329 10.934 -20.549 1.00 54.12 121 PRO A N 1
ATOM 954 C CA . PRO A 1 121 ? 14.621 11.540 -20.254 1.00 54.12 121 PRO A CA 1
ATOM 955 C C . PRO A 1 121 ? 14.425 13.038 -19.972 1.00 54.12 121 PRO A C 1
ATOM 957 O O . PRO A 1 121 ? 13.700 13.711 -20.707 1.00 54.12 121 PRO A O 1
ATOM 960 N N . GLN A 1 122 ? 15.053 13.535 -18.899 1.00 44.31 122 GLN A N 1
ATOM 961 C CA . GLN A 1 122 ? 15.394 14.959 -18.789 1.00 44.31 122 GLN A CA 1
ATOM 962 C C . GLN A 1 122 ? 16.448 15.315 -19.837 1.00 44.31 122 GLN A C 1
ATOM 964 O O . GLN A 1 122 ? 17.324 14.454 -20.092 1.00 44.31 122 GLN A O 1
#

Sequence (122 aa):
MKINYLGFNLFAALVITSATTQAQNNNKLKDTTIALNRKKIDSIDREMIELLGQREKCVKEIGIYKAKNNIPPLQAARFQEVLDNAIKAGAKENLSPEFITEFLNAVHKESLRIEEDLKSPQ